Protein AF-A0A2W6V1W2-F1 (afdb_monomer_lite)

Radius of gyration: 13.46 Å; chains: 1; bounding box: 35×26×36 Å

Sequence (116 aa):
MTRVGERAFDHRVIIVCGGERWSGPLSADRPLPEDAPFRGFVTTSDAGIPRFAWIAGRTLSHDDGAVVTEGLLYEVSERQRDDPPGIPANGRRFRQVAEMFVTGSETAAERLRAAC

pLDDT: mean 78.53, std 13.67, range [31.5, 93.0]

Secondary structure (DSSP, 8-state):
---GGGSSS--PEEEEES-GGG-SPPEESSPPPSSS-EEEEEEEEETTEEEEEEEEEEEEEEETTEEEEEEEEEEE-TT--PPPSSSPPSSSSSEEEEEEEEES-HHHHHHHHHT-

Structure (mmCIF, N/CA/C/O backbone):
data_AF-A0A2W6V1W2-F1
#
_entry.id   AF-A0A2W6V1W2-F1
#
loop_
_atom_site.group_PDB
_atom_site.id
_atom_site.type_symbol
_atom_site.label_atom_id
_atom_site.label_alt_id
_atom_site.label_comp_id
_atom_site.label_asym_id
_atom_site.label_entity_id
_atom_site.label_seq_id
_atom_site.pdbx_PDB_ins_code
_atom_site.Cartn_x
_atom_site.Cartn_y
_atom_site.Cartn_z
_atom_site.occupancy
_atom_site.B_iso_or_equiv
_atom_site.auth_seq_id
_atom_site.auth_comp_id
_atom_site.auth_asym_id
_atom_site.auth_atom_id
_atom_site.pdbx_PDB_model_num
ATOM 1 N N . MET A 1 1 ? 18.028 5.697 13.253 1.00 31.50 1 MET A N 1
ATOM 2 C CA . MET A 1 1 ? 16.753 5.528 12.526 1.00 31.50 1 MET A CA 1
ATOM 3 C C . MET A 1 1 ? 17.096 5.062 11.129 1.00 31.50 1 MET A C 1
ATOM 5 O O . MET A 1 1 ? 17.616 5.856 10.363 1.00 31.50 1 MET A O 1
ATOM 9 N N . THR A 1 2 ? 16.897 3.780 10.846 1.00 34.22 2 THR A N 1
ATOM 10 C CA . THR A 1 2 ? 17.095 3.197 9.514 1.00 34.22 2 THR A CA 1
ATOM 11 C C . THR A 1 2 ? 15.998 3.750 8.610 1.00 34.22 2 THR A C 1
ATOM 13 O O . THR A 1 2 ? 14.821 3.665 8.980 1.00 34.22 2 THR A O 1
ATOM 16 N N . ARG A 1 3 ? 16.353 4.395 7.493 1.00 44.56 3 ARG A N 1
ATOM 17 C CA . ARG A 1 3 ? 15.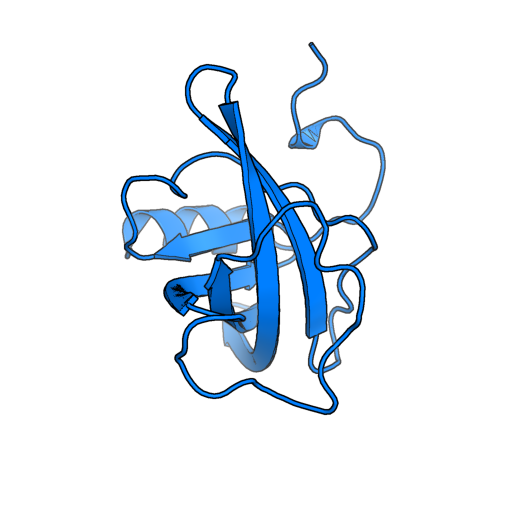349 4.885 6.532 1.00 44.56 3 ARG A CA 1
ATOM 18 C C . ARG A 1 3 ? 14.501 3.693 6.079 1.00 44.56 3 ARG A C 1
ATOM 20 O O . ARG A 1 3 ? 14.993 2.573 6.018 1.00 44.56 3 ARG A O 1
ATOM 27 N N . VAL A 1 4 ? 13.227 3.907 5.758 1.00 42.81 4 VAL A N 1
ATOM 28 C CA . VAL A 1 4 ? 12.343 2.820 5.283 1.00 42.81 4 VAL A CA 1
ATOM 29 C C . VAL A 1 4 ? 12.942 2.103 4.055 1.00 42.81 4 VAL A C 1
ATOM 31 O O . VAL A 1 4 ? 12.773 0.897 3.932 1.00 42.81 4 VAL A O 1
ATOM 34 N N . GLY A 1 5 ? 13.748 2.799 3.239 1.00 39.34 5 GLY A N 1
ATOM 35 C CA . GLY A 1 5 ? 14.522 2.220 2.127 1.00 39.34 5 GLY A CA 1
ATOM 36 C C . GLY A 1 5 ? 15.823 1.481 2.495 1.00 39.34 5 GLY A C 1
ATOM 37 O O . GLY A 1 5 ? 16.489 0.970 1.610 1.00 39.34 5 GLY A O 1
ATOM 38 N N . GLU A 1 6 ? 16.210 1.419 3.772 1.00 38.50 6 GLU A N 1
ATOM 39 C CA . GLU A 1 6 ? 17.414 0.711 4.254 1.00 38.50 6 GLU A CA 1
ATOM 40 C C . GLU A 1 6 ? 17.077 -0.641 4.923 1.00 38.50 6 GLU A C 1
ATOM 42 O O . GLU A 1 6 ? 17.969 -1.342 5.407 1.00 38.50 6 GLU A O 1
ATOM 47 N N . ARG A 1 7 ? 15.795 -1.035 4.987 1.00 45.69 7 ARG A N 1
ATOM 48 C CA . ARG A 1 7 ? 15.404 -2.383 5.428 1.00 45.69 7 ARG A CA 1
ATOM 49 C C . ARG A 1 7 ? 15.570 -3.355 4.259 1.00 45.69 7 ARG A C 1
ATOM 51 O O . ARG A 1 7 ? 14.927 -3.186 3.233 1.00 45.69 7 ARG A O 1
ATOM 58 N N . ALA A 1 8 ? 16.430 -4.359 4.445 1.00 36.12 8 ALA A N 1
ATOM 59 C CA . ALA A 1 8 ? 16.838 -5.373 3.467 1.00 36.12 8 ALA A CA 1
ATOM 60 C C . ALA A 1 8 ? 15.711 -6.350 3.072 1.00 36.12 8 ALA A C 1
ATOM 62 O O . ALA A 1 8 ? 15.775 -7.546 3.349 1.00 36.12 8 ALA A O 1
ATOM 63 N N . PHE A 1 9 ? 14.671 -5.833 2.434 1.00 45.31 9 PHE A N 1
ATOM 64 C CA . PHE A 1 9 ? 13.619 -6.612 1.800 1.00 45.31 9 PHE A CA 1
ATOM 65 C C . PHE A 1 9 ? 13.326 -5.997 0.431 1.00 45.31 9 PHE A C 1
ATOM 67 O O . PHE A 1 9 ? 13.365 -4.773 0.298 1.00 45.31 9 PHE A O 1
ATOM 74 N N . ASP A 1 10 ? 12.965 -6.833 -0.545 1.00 52.19 10 ASP A N 1
ATOM 75 C CA . ASP A 1 10 ? 12.431 -6.440 -1.860 1.00 52.19 10 ASP A CA 1
ATOM 76 C C . ASP A 1 10 ? 11.037 -5.793 -1.718 1.00 52.19 10 ASP A C 1
ATOM 78 O O . ASP A 1 10 ? 10.024 -6.273 -2.232 1.00 52.19 10 ASP A O 1
ATOM 82 N N . HIS A 1 11 ? 10.922 -4.736 -0.916 1.00 64.56 11 HIS A N 1
ATOM 83 C CA . HIS A 1 11 ? 9.669 -4.027 -0.739 1.00 64.56 11 HIS A CA 1
ATOM 84 C C . HIS A 1 11 ? 9.484 -3.051 -1.891 1.00 64.56 11 HIS A C 1
ATOM 86 O O . HIS A 1 11 ? 10.201 -2.059 -2.020 1.00 64.56 11 HIS A O 1
ATOM 92 N N . ARG A 1 12 ? 8.466 -3.329 -2.707 1.00 75.56 12 ARG A N 1
ATOM 93 C CA . ARG A 1 12 ? 7.949 -2.388 -3.696 1.00 75.56 12 ARG A CA 1
ATOM 94 C C . ARG A 1 12 ? 7.630 -1.057 -3.010 1.00 75.56 12 ARG A C 1
ATOM 96 O O . ARG A 1 12 ? 7.047 -1.018 -1.925 1.00 75.56 12 ARG A O 1
ATOM 103 N N . VAL A 1 13 ? 8.012 0.032 -3.657 1.00 80.06 13 VAL A N 1
ATOM 104 C CA . VAL A 1 13 ? 7.725 1.392 -3.225 1.00 80.06 13 VAL A CA 1
ATOM 105 C C . VAL A 1 13 ? 6.228 1.642 -3.361 1.00 80.06 13 VAL A C 1
ATOM 107 O O . VAL A 1 13 ? 5.655 1.396 -4.421 1.00 80.06 13 VAL A O 1
ATOM 110 N N . ILE A 1 14 ? 5.607 2.144 -2.293 1.00 85.62 14 ILE A N 1
ATOM 111 C CA . ILE A 1 14 ? 4.203 2.565 -2.270 1.00 85.62 14 ILE A CA 1
ATOM 112 C C . ILE A 1 14 ? 4.161 4.088 -2.409 1.00 85.62 14 ILE A C 1
ATOM 114 O O . ILE A 1 14 ? 4.798 4.805 -1.635 1.00 85.62 14 ILE A O 1
ATOM 118 N N . ILE A 1 15 ? 3.418 4.575 -3.397 1.00 86.19 15 ILE A N 1
ATOM 119 C CA . ILE A 1 15 ? 3.187 5.988 -3.683 1.00 86.19 15 ILE A CA 1
ATOM 120 C C . ILE A 1 15 ? 1.711 6.259 -3.426 1.00 86.19 15 ILE A C 1
ATOM 122 O O . ILE A 1 15 ? 0.865 5.666 -4.084 1.00 86.19 15 ILE A O 1
ATOM 126 N N . VAL A 1 16 ? 1.396 7.125 -2.467 1.00 87.44 16 VAL A N 1
ATOM 127 C CA . VAL A 1 16 ? 0.013 7.497 -2.142 1.00 87.44 16 VAL A CA 1
ATOM 128 C C . VAL A 1 16 ? -0.322 8.814 -2.828 1.00 87.44 16 VAL A C 1
ATOM 130 O O . VAL A 1 16 ? 0.460 9.759 -2.748 1.00 87.44 16 VAL A O 1
ATOM 133 N N . CYS A 1 17 ? -1.476 8.859 -3.489 1.00 84.00 17 CYS A N 1
ATOM 134 C CA . CYS A 1 17 ? -1.942 10.006 -4.259 1.00 84.00 17 CYS A CA 1
ATOM 135 C C . CYS A 1 17 ? -3.206 10.561 -3.603 1.00 84.00 17 CYS A C 1
ATOM 137 O O . CYS A 1 17 ? -4.206 9.859 -3.413 1.00 84.00 17 CYS A O 1
ATOM 139 N N . GLY A 1 18 ? -3.116 11.815 -3.163 1.00 77.81 18 GLY A N 1
ATOM 140 C CA . GLY A 1 18 ? -4.051 12.398 -2.205 1.00 77.81 18 GLY A CA 1
ATOM 141 C C . GLY A 1 18 ? -3.865 11.902 -0.760 1.00 77.81 18 GLY A C 1
ATOM 142 O O . GLY A 1 18 ? -2.938 11.170 -0.425 1.00 77.81 18 GLY A O 1
ATOM 143 N N . GLY A 1 19 ? -4.753 12.347 0.135 1.00 71.31 19 GLY A N 1
ATOM 144 C CA . GLY A 1 19 ? -4.751 11.943 1.544 1.00 71.31 19 GLY A CA 1
ATOM 145 C C . GLY A 1 19 ? -3.564 12.493 2.342 1.00 71.31 19 GLY A C 1
ATOM 146 O O . GLY A 1 19 ? -2.704 11.728 2.756 1.00 71.31 19 GLY A O 1
ATOM 147 N N . GLU A 1 20 ? -3.558 13.799 2.641 1.00 70.50 20 GLU A N 1
ATOM 148 C CA . GLU A 1 20 ? -2.453 14.562 3.276 1.00 70.50 20 GLU A CA 1
ATOM 149 C C . GLU A 1 20 ? -1.706 13.848 4.422 1.00 70.50 20 GLU A C 1
ATOM 151 O O . GLU A 1 20 ? -0.494 13.990 4.571 1.00 70.50 20 GLU A O 1
ATOM 156 N N . ARG A 1 21 ? -2.420 13.038 5.210 1.00 80.19 21 ARG A N 1
ATOM 157 C CA . ARG A 1 21 ? -1.911 12.291 6.376 1.00 80.19 21 ARG A CA 1
ATOM 158 C C . ARG A 1 21 ? -1.152 11.000 6.028 1.00 80.19 21 ARG A C 1
ATOM 160 O O . ARG A 1 21 ? -0.711 10.300 6.937 1.00 80.19 21 ARG A O 1
ATOM 167 N N . TRP A 1 22 ? -1.056 10.667 4.743 1.00 82.12 22 TRP A N 1
ATOM 168 C CA . TRP A 1 22 ? -0.472 9.439 4.192 1.00 82.12 22 TRP A CA 1
ATOM 169 C C . TRP A 1 22 ? 0.673 9.714 3.207 1.00 82.12 22 TRP A C 1
ATOM 171 O O . TRP A 1 22 ? 1.115 8.808 2.511 1.00 82.12 22 TRP A O 1
ATOM 181 N N . SER A 1 23 ? 1.187 10.946 3.181 1.00 70.44 23 SER A N 1
ATOM 182 C CA . SER A 1 23 ? 2.276 11.390 2.297 1.00 70.44 23 SER A CA 1
ATOM 183 C C . SER A 1 23 ? 3.674 10.882 2.700 1.00 70.44 23 SER A C 1
ATOM 185 O O . SER A 1 23 ? 4.635 11.038 1.948 1.00 70.44 23 SER A O 1
ATOM 187 N N . GLY A 1 24 ? 3.810 10.277 3.886 1.00 71.06 24 GLY A N 1
ATOM 188 C CA . GLY A 1 24 ? 5.065 9.711 4.391 1.00 71.06 24 GLY A CA 1
ATOM 189 C C . GLY A 1 24 ? 5.369 8.300 3.865 1.00 71.06 24 GLY A C 1
ATOM 190 O O . GLY A 1 24 ? 4.496 7.643 3.302 1.00 71.06 24 GLY A O 1
ATOM 191 N N . PRO A 1 25 ? 6.593 7.783 4.082 1.00 75.12 25 PRO A N 1
ATOM 192 C CA . PRO A 1 25 ? 6.963 6.440 3.648 1.00 75.12 25 PRO A CA 1
ATOM 193 C C . PRO A 1 25 ? 6.124 5.377 4.368 1.00 75.12 25 PRO A C 1
ATOM 195 O O . PRO A 1 25 ? 6.068 5.343 5.598 1.00 75.12 25 PRO A O 1
ATOM 198 N N . LEU A 1 26 ? 5.503 4.486 3.596 1.00 82.56 26 LEU A N 1
ATOM 199 C CA . LEU A 1 26 ? 4.722 3.371 4.123 1.00 82.56 26 LEU A CA 1
ATOM 200 C C . LEU A 1 26 ? 5.596 2.126 4.259 1.00 82.56 26 LEU A C 1
ATOM 202 O O . LEU A 1 26 ? 6.424 1.832 3.400 1.00 82.56 26 LEU A O 1
ATOM 206 N N . SER A 1 27 ? 5.384 1.378 5.337 1.00 81.62 27 SER A N 1
ATOM 207 C CA . SER A 1 27 ? 5.981 0.060 5.551 1.00 81.62 27 SER A CA 1
ATOM 208 C C . SER A 1 27 ? 4.894 -0.998 5.467 1.00 81.62 27 SER A C 1
ATOM 210 O O . SER A 1 27 ? 3.947 -0.954 6.249 1.00 81.62 27 SER A O 1
ATOM 212 N N . ALA A 1 28 ? 5.022 -1.940 4.534 1.00 81.44 28 ALA A N 1
ATOM 213 C CA . ALA A 1 28 ? 4.146 -3.102 4.481 1.00 81.44 28 ALA A CA 1
ATOM 214 C C . ALA A 1 28 ? 4.554 -4.132 5.540 1.00 81.44 28 ALA A C 1
ATOM 216 O O . ALA A 1 28 ? 5.739 -4.397 5.735 1.00 81.44 28 ALA A O 1
ATOM 217 N N . ASP A 1 29 ? 3.570 -4.751 6.187 1.00 78.50 29 ASP A N 1
ATOM 218 C CA . ASP A 1 29 ? 3.807 -5.794 7.192 1.00 78.50 29 ASP A CA 1
ATOM 219 C C . ASP A 1 29 ? 4.308 -7.109 6.565 1.00 78.50 29 ASP A C 1
ATOM 221 O O . ASP A 1 29 ? 4.827 -7.985 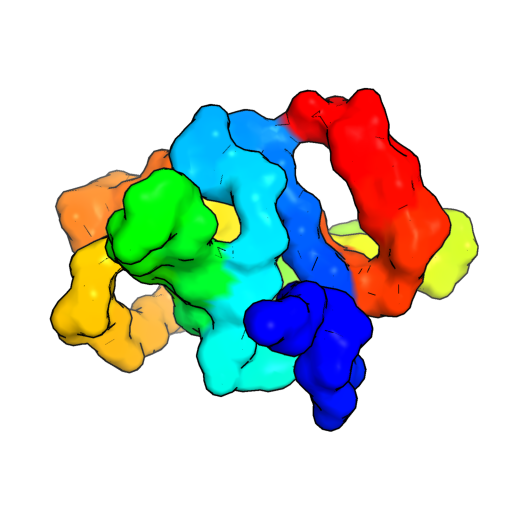7.258 1.00 78.50 29 ASP A O 1
ATOM 225 N N . ARG A 1 30 ? 4.123 -7.276 5.247 1.00 77.50 30 ARG A N 1
ATOM 226 C CA . ARG A 1 30 ? 4.568 -8.424 4.444 1.00 77.50 30 ARG A CA 1
ATOM 227 C C . ARG A 1 30 ? 5.023 -7.952 3.056 1.00 77.50 30 ARG A C 1
ATOM 229 O O . ARG A 1 30 ? 4.549 -6.910 2.602 1.00 77.50 30 ARG A O 1
ATOM 236 N N . PRO A 1 31 ? 5.889 -8.708 2.356 1.00 77.19 31 PRO A N 1
ATOM 237 C CA . PRO A 1 31 ? 6.228 -8.422 0.963 1.00 77.19 31 PRO A CA 1
ATOM 238 C C . PRO A 1 31 ? 4.980 -8.353 0.072 1.00 77.19 31 PRO A C 1
ATOM 240 O O . PRO A 1 31 ? 4.084 -9.192 0.190 1.00 77.19 31 PRO A O 1
ATOM 243 N N . LEU A 1 32 ? 4.928 -7.359 -0.819 1.00 78.69 32 LEU A N 1
ATOM 244 C CA . LEU A 1 32 ? 3.861 -7.223 -1.811 1.00 78.69 32 LEU A CA 1
ATOM 245 C C . LEU A 1 32 ? 4.293 -7.925 -3.106 1.00 78.69 32 LEU A C 1
ATOM 247 O O . LEU A 1 32 ? 5.372 -7.608 -3.607 1.00 78.69 32 LEU A O 1
ATOM 251 N N . PRO A 1 33 ? 3.488 -8.850 -3.660 1.00 74.00 33 PRO A N 1
ATOM 252 C CA . PRO A 1 33 ? 3.841 -9.547 -4.893 1.00 74.00 33 PRO A CA 1
ATOM 253 C C . PRO A 1 33 ? 3.930 -8.583 -6.090 1.00 74.00 33 PRO A C 1
ATOM 255 O O . PRO A 1 33 ? 3.245 -7.557 -6.135 1.00 74.00 33 PRO A O 1
ATOM 258 N N . GLU A 1 34 ? 4.778 -8.918 -7.063 1.00 69.69 34 GLU A N 1
ATOM 259 C CA . GLU A 1 34 ? 4.979 -8.133 -8.291 1.00 69.69 34 GLU A CA 1
ATOM 260 C C . GLU A 1 34 ? 3.910 -8.448 -9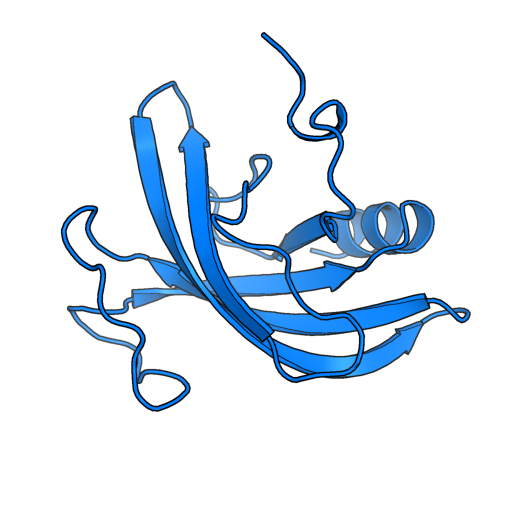.354 1.00 69.69 34 GLU A C 1
ATOM 262 O O . GLU A 1 34 ? 3.236 -7.541 -9.844 1.00 69.69 34 GLU A O 1
ATOM 267 N N . ASP A 1 35 ? 3.649 -9.737 -9.594 1.00 66.50 35 ASP A N 1
ATOM 268 C CA . ASP A 1 35 ? 2.812 -10.223 -10.706 1.00 66.50 35 ASP A CA 1
ATOM 269 C C . ASP A 1 35 ? 1.381 -10.623 -10.312 1.00 66.50 35 ASP A C 1
ATOM 271 O O . ASP A 1 35 ? 0.668 -11.283 -11.070 1.00 66.50 35 ASP A O 1
ATOM 275 N N . ALA A 1 36 ? 0.936 -10.260 -9.111 1.00 65.44 36 ALA A N 1
ATOM 276 C CA . ALA A 1 36 ? -0.378 -10.639 -8.604 1.00 65.44 36 ALA A CA 1
ATOM 277 C C . ALA A 1 36 ? -1.121 -9.434 -8.021 1.00 65.44 36 ALA A C 1
ATOM 279 O O . ALA A 1 36 ? -0.484 -8.480 -7.565 1.00 6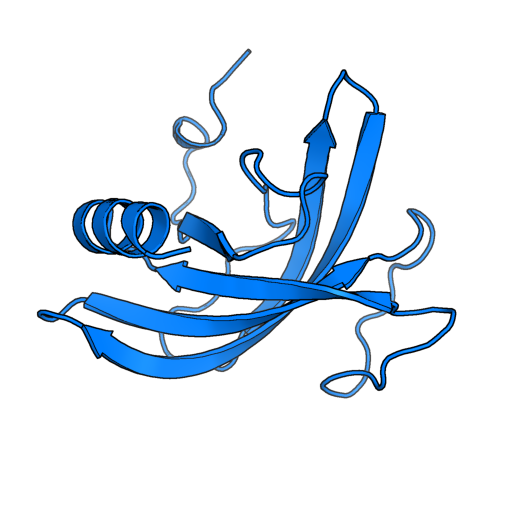5.44 36 ALA A O 1
ATOM 280 N N . PRO A 1 37 ? -2.467 -9.483 -7.966 1.00 74.00 37 PRO A N 1
ATOM 281 C CA . PRO A 1 37 ? -3.220 -8.597 -7.096 1.00 74.00 37 PRO A CA 1
ATOM 282 C C . PRO A 1 37 ? -2.610 -8.638 -5.697 1.00 74.00 37 PRO A C 1
ATOM 284 O O . PRO A 1 37 ? -2.480 -9.710 -5.100 1.00 74.00 37 PRO A O 1
ATOM 287 N N . PHE A 1 38 ? -2.201 -7.482 -5.188 1.00 79.88 38 PHE A N 1
ATOM 288 C CA . PHE A 1 38 ? -1.645 -7.406 -3.850 1.00 79.88 38 PHE A CA 1
ATOM 289 C C . PHE A 1 38 ? -2.748 -7.026 -2.870 1.00 79.88 38 PHE A C 1
ATOM 291 O O . PHE A 1 38 ? -3.697 -6.308 -3.198 1.00 79.88 38 PHE A O 1
ATOM 298 N N . ARG A 1 39 ? -2.578 -7.482 -1.633 1.00 86.94 39 ARG A N 1
ATOM 299 C CA . ARG A 1 39 ? -3.294 -6.978 -0.469 1.00 86.94 39 ARG A CA 1
ATOM 300 C C . ARG A 1 39 ? -2.401 -7.073 0.753 1.00 86.94 39 ARG A C 1
ATOM 302 O O . ARG A 1 39 ? -1.552 -7.962 0.825 1.00 86.94 39 ARG A O 1
ATOM 309 N N . GLY A 1 40 ? -2.589 -6.183 1.709 1.00 87.31 40 GLY A N 1
ATOM 310 C CA . GLY A 1 40 ? -1.791 -6.221 2.922 1.00 87.31 40 GLY A CA 1
ATOM 311 C C . GLY A 1 40 ? -2.071 -5.071 3.861 1.00 87.31 40 GLY A C 1
ATOM 312 O O . GLY A 1 40 ? -2.813 -4.146 3.543 1.00 87.31 40 GLY A O 1
ATOM 313 N N . PHE A 1 41 ? -1.448 -5.146 5.028 1.00 88.88 41 PHE A N 1
ATOM 314 C CA . PHE A 1 41 ? -1.446 -4.063 5.993 1.00 88.88 41 PHE A CA 1
ATOM 315 C C . PHE A 1 41 ? -0.177 -3.241 5.830 1.00 88.88 41 PHE A C 1
ATOM 317 O O . PHE A 1 41 ? 0.906 -3.783 5.593 1.00 88.88 41 PHE A O 1
ATOM 324 N N . VAL A 1 42 ? -0.339 -1.929 5.930 1.00 88.62 42 VAL A N 1
ATOM 325 C CA . VAL A 1 42 ? 0.747 -0.961 5.907 1.00 88.62 42 VAL A CA 1
ATOM 326 C C . VAL A 1 42 ? 0.642 -0.047 7.109 1.00 88.62 42 VAL A C 1
ATOM 328 O O . VAL A 1 42 ? -0.447 0.282 7.591 1.00 88.62 42 VAL A O 1
ATOM 331 N N . THR A 1 43 ? 1.800 0.403 7.558 1.00 87.94 43 THR A N 1
ATOM 332 C CA . THR A 1 43 ? 1.925 1.385 8.620 1.00 87.94 43 THR A CA 1
ATOM 333 C C . THR A 1 43 ? 2.679 2.603 8.121 1.00 87.94 43 THR A C 1
ATOM 335 O O . THR A 1 43 ? 3.591 2.509 7.297 1.00 87.94 43 THR A O 1
ATOM 338 N N . THR A 1 44 ? 2.282 3.765 8.622 1.00 86.25 44 THR A N 1
ATOM 339 C CA . THR A 1 44 ? 3.054 5.000 8.495 1.00 86.25 44 THR A CA 1
ATOM 340 C C . THR A 1 44 ? 3.059 5.715 9.834 1.00 86.25 44 THR A C 1
ATOM 342 O O . THR A 1 44 ? 2.167 5.510 10.658 1.00 86.25 44 THR A O 1
ATOM 345 N N . SER A 1 45 ? 4.064 6.549 10.058 1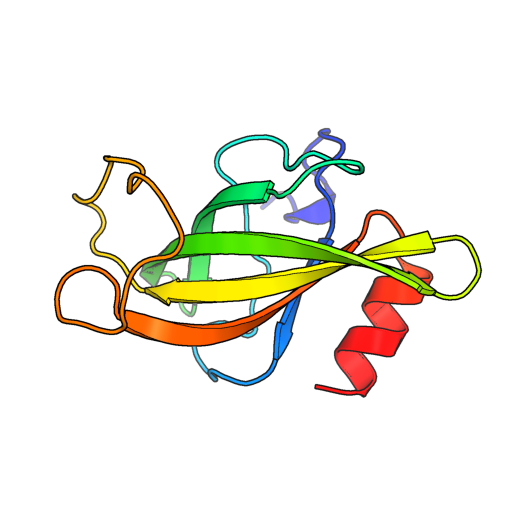.00 79.56 45 SER A N 1
ATOM 346 C CA . SER A 1 45 ? 4.181 7.355 11.266 1.00 79.56 45 SER A CA 1
ATOM 347 C C . SER A 1 45 ? 4.334 8.807 10.854 1.00 79.56 45 SER A C 1
ATOM 349 O O . SER A 1 45 ? 5.414 9.225 10.443 1.00 79.56 45 SER A O 1
ATOM 351 N N . ASP A 1 46 ? 3.253 9.569 10.982 1.00 72.06 46 ASP A N 1
ATOM 352 C CA . ASP A 1 46 ? 3.262 11.021 10.810 1.00 72.06 46 ASP A CA 1
ATOM 353 C C . ASP A 1 46 ? 3.314 11.683 12.192 1.00 72.06 46 ASP A C 1
ATOM 355 O O . ASP A 1 46 ? 2.556 11.315 13.092 1.00 72.06 46 ASP A O 1
ATOM 359 N N . ALA A 1 47 ? 4.262 12.601 12.396 1.00 73.06 47 ALA A N 1
ATOM 360 C CA . ALA A 1 47 ? 4.536 13.249 13.685 1.00 73.06 47 ALA A CA 1
ATOM 361 C C . ALA A 1 47 ? 4.677 12.279 14.889 1.00 73.06 47 ALA A C 1
ATOM 363 O O . ALA A 1 47 ? 4.385 12.636 16.030 1.00 73.06 47 ALA A O 1
ATOM 364 N N . GLY A 1 48 ? 5.119 11.038 14.647 1.00 76.00 48 GLY A N 1
ATOM 365 C CA . GLY A 1 48 ? 5.276 10.004 15.679 1.00 76.00 48 GLY A CA 1
ATOM 366 C C . GLY A 1 48 ? 3.987 9.274 16.076 1.00 76.00 48 GLY A C 1
ATOM 367 O O . GLY A 1 48 ? 4.041 8.392 16.931 1.00 76.00 48 GLY A O 1
ATOM 368 N N . ILE A 1 49 ? 2.849 9.588 15.451 1.00 82.38 49 ILE A N 1
ATOM 369 C CA . ILE A 1 49 ? 1.585 8.880 15.667 1.00 82.38 49 ILE A CA 1
ATOM 370 C C . ILE A 1 49 ? 1.458 7.781 14.602 1.00 82.38 49 ILE A C 1
ATOM 372 O O . ILE A 1 49 ? 1.355 8.106 13.414 1.00 82.38 49 ILE A O 1
ATOM 376 N N . PRO A 1 50 ? 1.456 6.489 14.986 1.00 85.44 50 PRO A N 1
ATOM 377 C CA . PRO A 1 50 ? 1.305 5.409 14.026 1.00 85.44 50 PRO A CA 1
ATOM 378 C C . PRO A 1 50 ? -0.112 5.402 13.446 1.00 85.44 50 PRO A C 1
ATOM 380 O O . PRO A 1 50 ? -1.110 5.524 14.162 1.00 85.44 50 PRO A O 1
ATOM 383 N N . ARG A 1 51 ? -0.193 5.228 12.131 1.00 89.00 51 ARG A N 1
ATOM 384 C CA . ARG A 1 51 ? -1.426 5.022 11.375 1.00 89.00 51 ARG A CA 1
ATOM 385 C C . ARG A 1 51 ? -1.370 3.665 10.697 1.00 89.00 51 ARG A C 1
ATOM 387 O O . ARG A 1 51 ? -0.313 3.234 10.240 1.00 89.00 51 ARG A O 1
ATOM 394 N N . PHE A 1 52 ? -2.529 3.028 10.609 1.00 90.00 52 PHE A N 1
ATOM 395 C CA . PHE A 1 52 ? -2.685 1.688 10.065 1.00 90.00 52 PHE A CA 1
ATOM 396 C C . PHE A 1 52 ? -3.629 1.751 8.878 1.00 90.00 52 PHE A C 1
ATOM 398 O O . PHE A 1 52 ? -4.701 2.359 8.951 1.00 90.00 52 PHE A O 1
ATOM 405 N N . ALA A 1 53 ? -3.217 1.151 7.775 1.00 91.50 53 ALA A N 1
ATOM 406 C CA . ALA A 1 53 ? -4.066 1.003 6.616 1.00 91.50 53 ALA A CA 1
ATOM 407 C C . ALA A 1 53 ? -4.020 -0.420 6.097 1.00 91.50 53 ALA A C 1
ATOM 409 O O . ALA A 1 53 ? -3.040 -1.144 6.256 1.00 91.50 53 ALA A O 1
ATOM 410 N N . TRP A 1 54 ? -5.112 -0.796 5.458 1.00 92.50 54 TRP A N 1
ATOM 411 C CA . TRP A 1 54 ? -5.164 -1.941 4.584 1.00 92.50 54 TRP A CA 1
ATOM 412 C C . TRP A 1 54 ? -5.131 -1.448 3.141 1.00 92.50 54 TRP A C 1
ATOM 414 O O . TRP A 1 54 ? -5.773 -0.455 2.792 1.00 92.50 54 TRP A O 1
ATOM 424 N N . ILE A 1 55 ? -4.367 -2.139 2.314 1.00 90.50 55 ILE A N 1
ATOM 425 C CA . ILE A 1 55 ? -4.147 -1.804 0.918 1.00 90.50 55 ILE A CA 1
ATOM 426 C C . ILE A 1 55 ? -4.570 -2.967 0.037 1.00 90.50 55 ILE A C 1
ATOM 428 O O . ILE A 1 55 ? -4.340 -4.120 0.396 1.00 90.50 55 ILE A O 1
ATOM 432 N N . ALA A 1 56 ? -5.132 -2.672 -1.132 1.00 89.69 56 ALA A N 1
ATOM 433 C CA . ALA A 1 56 ? -5.259 -3.654 -2.201 1.00 89.69 56 ALA A CA 1
ATOM 434 C C . ALA A 1 56 ? -5.227 -3.009 -3.575 1.00 89.69 56 ALA A C 1
ATOM 436 O O . ALA A 1 56 ? -5.665 -1.873 -3.749 1.00 89.69 56 ALA A O 1
ATOM 437 N N . GLY A 1 57 ? -4.733 -3.762 -4.548 1.00 86.19 57 GLY A N 1
ATOM 438 C CA . GLY A 1 57 ? -4.580 -3.299 -5.915 1.00 86.19 57 GLY A CA 1
ATOM 439 C C . GLY A 1 57 ? -4.522 -4.440 -6.916 1.00 86.19 57 GLY A C 1
ATOM 440 O O . GLY A 1 57 ? -4.386 -5.610 -6.551 1.00 86.19 57 GLY A O 1
ATOM 441 N N . ARG A 1 58 ? -4.634 -4.090 -8.195 1.00 79.88 58 ARG A N 1
ATOM 442 C CA . ARG A 1 58 ? -4.507 -5.016 -9.328 1.00 79.88 58 ARG A CA 1
ATOM 443 C C . ARG A 1 58 ? -3.461 -4.485 -10.292 1.00 79.88 58 ARG A C 1
ATOM 445 O O . ARG A 1 58 ? -3.374 -3.277 -10.505 1.00 79.88 58 ARG A O 1
ATOM 452 N N . THR A 1 59 ? -2.646 -5.376 -10.847 1.00 71.56 59 THR A N 1
ATOM 453 C CA . THR A 1 59 ? -1.587 -4.966 -11.778 1.00 71.56 59 THR A CA 1
ATOM 454 C C . THR A 1 59 ? -2.238 -4.456 -13.048 1.00 71.56 59 THR A C 1
ATOM 456 O O . THR A 1 59 ? -3.059 -5.155 -13.641 1.00 71.56 59 THR A O 1
ATOM 459 N N . LEU A 1 60 ? -1.937 -3.204 -13.394 1.00 65.94 60 LEU A N 1
ATOM 460 C CA . LEU A 1 60 ? -2.650 -2.482 -14.442 1.00 65.94 60 LEU A CA 1
ATOM 461 C C . LEU A 1 60 ? -1.772 -2.239 -15.668 1.00 65.94 60 LEU A C 1
ATOM 463 O O . LEU A 1 60 ? -2.288 -2.292 -16.783 1.00 65.94 60 LEU A O 1
ATOM 467 N N . SER A 1 61 ? -0.458 -2.059 -15.501 1.00 65.94 61 SER A N 1
ATOM 468 C CA . SER A 1 61 ? 0.406 -1.728 -16.635 1.00 65.94 61 SER A CA 1
ATOM 469 C C . SER A 1 61 ? 1.895 -1.950 -16.383 1.00 65.94 61 SER A C 1
ATOM 471 O O . SER A 1 61 ? 2.384 -1.878 -15.255 1.00 65.94 61 SER A O 1
ATOM 473 N N . HIS A 1 62 ? 2.617 -2.145 -17.487 1.00 64.62 62 HIS A N 1
ATOM 474 C CA . HIS A 1 62 ? 4.047 -1.883 -17.561 1.00 64.62 62 HIS A CA 1
ATOM 475 C C . HIS A 1 62 ? 4.212 -0.413 -17.954 1.00 64.62 62 HIS A C 1
ATOM 477 O O . HIS A 1 62 ? 3.807 -0.031 -19.051 1.00 64.62 62 HIS A O 1
ATOM 483 N N . ASP A 1 63 ? 4.760 0.412 -17.071 1.00 64.56 63 ASP A N 1
ATOM 484 C CA . ASP A 1 63 ? 5.190 1.768 -17.412 1.00 64.56 63 ASP A CA 1
ATOM 485 C C . ASP A 1 63 ? 6.699 1.727 -17.646 1.00 64.56 63 ASP A C 1
ATOM 487 O O . ASP A 1 63 ? 7.472 1.466 -16.724 1.00 64.56 63 ASP A O 1
ATOM 491 N N . ASP A 1 64 ? 7.112 1.932 -18.896 1.00 68.75 64 ASP A N 1
ATOM 492 C CA . ASP A 1 64 ? 8.524 1.957 -19.296 1.00 68.75 64 ASP A CA 1
ATOM 493 C C . ASP A 1 64 ? 9.297 0.670 -18.917 1.00 68.75 64 ASP A C 1
ATOM 495 O O . ASP A 1 64 ? 10.458 0.688 -18.514 1.00 68.75 64 ASP A O 1
ATOM 499 N N . GLY A 1 65 ? 8.616 -0.481 -18.991 1.00 71.62 65 GLY A N 1
ATOM 500 C CA . GLY A 1 65 ? 9.163 -1.791 -18.616 1.00 71.62 65 GLY A CA 1
ATOM 501 C C . GLY A 1 65 ? 9.089 -2.125 -17.121 1.00 71.62 65 GLY A C 1
ATOM 502 O O . GLY A 1 65 ? 9.356 -3.267 -16.756 1.00 71.62 65 GLY A O 1
ATOM 503 N N . ALA A 1 66 ? 8.675 -1.188 -16.261 1.00 78.25 66 ALA A N 1
ATOM 504 C CA . ALA A 1 66 ? 8.455 -1.437 -14.839 1.00 78.25 66 ALA A CA 1
ATOM 505 C C . ALA A 1 66 ? 6.998 -1.821 -14.548 1.00 78.25 66 ALA A C 1
ATOM 507 O O . ALA A 1 66 ? 6.064 -1.189 -15.046 1.00 78.25 66 ALA A O 1
ATOM 508 N N . VAL A 1 67 ? 6.790 -2.822 -13.690 1.00 81.88 67 VAL A N 1
ATOM 509 C CA . VAL A 1 67 ? 5.448 -3.229 -13.256 1.00 81.88 67 VAL A CA 1
ATOM 510 C C . VAL A 1 67 ? 4.893 -2.217 -12.255 1.00 81.88 67 VAL A C 1
ATOM 512 O O . VAL A 1 67 ? 5.374 -2.102 -11.119 1.00 81.88 67 VAL A O 1
ATOM 515 N N . VAL A 1 68 ? 3.837 -1.512 -12.664 1.00 82.38 68 VAL A N 1
ATOM 516 C CA . VAL A 1 68 ? 3.082 -0.586 -11.816 1.00 82.38 68 VAL A CA 1
ATOM 517 C C . VAL A 1 68 ? 1.723 -1.193 -11.489 1.00 82.38 68 VAL A C 1
ATOM 519 O O . VAL A 1 68 ? 0.957 -1.625 -12.357 1.00 82.38 68 VAL A O 1
ATOM 522 N N . THR A 1 69 ? 1.421 -1.232 -10.196 1.00 85.56 69 THR A N 1
ATOM 523 C CA . THR A 1 69 ? 0.163 -1.762 -9.681 1.00 85.56 69 THR A CA 1
ATOM 524 C C . THR A 1 69 ? -0.635 -0.640 -9.032 1.00 85.56 69 THR A C 1
ATOM 526 O O . THR A 1 69 ? -0.168 -0.034 -8.071 1.00 85.56 69 THR A O 1
ATOM 529 N N . GLU A 1 70 ? -1.841 -0.381 -9.532 1.00 87.69 70 GLU A N 1
ATOM 530 C CA . GLU A 1 70 ? -2.759 0.608 -8.958 1.00 87.69 70 GLU A CA 1
ATOM 531 C C . GLU A 1 70 ? -3.609 -0.024 -7.859 1.00 87.69 70 GLU A C 1
ATOM 533 O O . GLU A 1 70 ? -4.013 -1.192 -7.951 1.00 87.69 70 GLU A O 1
ATOM 538 N N . GLY A 1 71 ? -3.922 0.749 -6.825 1.00 89.50 71 GLY A N 1
ATOM 539 C CA . GLY A 1 71 ? -4.742 0.279 -5.727 1.00 89.50 71 GLY A CA 1
ATOM 540 C C . GLY A 1 71 ? -5.348 1.380 -4.872 1.00 89.50 71 GLY A C 1
ATOM 541 O O . GLY A 1 71 ? -5.234 2.572 -5.144 1.00 89.50 71 GLY A O 1
ATOM 542 N N . LEU A 1 72 ? -6.016 0.937 -3.815 1.00 91.25 72 LEU A N 1
ATOM 543 C CA . LEU A 1 72 ? -6.753 1.767 -2.876 1.00 91.25 72 LEU A CA 1
ATOM 544 C C . LEU A 1 72 ? -6.196 1.591 -1.468 1.00 91.25 72 LEU A C 1
ATOM 546 O O . LEU A 1 72 ? -5.896 0.471 -1.041 1.00 91.25 72 LEU A O 1
ATOM 550 N N . LEU A 1 73 ? -6.118 2.701 -0.740 1.00 92.25 73 LEU A N 1
ATOM 551 C CA . LEU A 1 73 ? -5.684 2.741 0.647 1.00 92.25 73 LEU A CA 1
ATOM 552 C C . LEU A 1 73 ? -6.883 2.980 1.566 1.00 92.25 73 LEU A C 1
ATOM 554 O O . LEU A 1 73 ? -7.602 3.979 1.447 1.00 92.25 73 LEU A O 1
ATOM 558 N N . TYR A 1 74 ? -7.078 2.061 2.509 1.00 93.00 74 TYR A N 1
ATOM 559 C CA . TYR A 1 74 ? -8.154 2.098 3.489 1.00 93.00 74 TYR A CA 1
ATOM 560 C C . TYR A 1 74 ? -7.581 2.280 4.887 1.00 93.00 74 TYR A C 1
ATOM 562 O O . TYR A 1 74 ? -6.890 1.401 5.390 1.00 93.00 74 TYR A O 1
ATOM 570 N N . GLU A 1 75 ? -7.904 3.385 5.551 1.00 92.50 75 GLU A N 1
ATOM 571 C CA . GLU A 1 75 ? -7.566 3.574 6.959 1.00 92.50 75 GLU A CA 1
ATOM 572 C C . GLU A 1 75 ? -8.347 2.573 7.821 1.00 92.50 75 GLU A C 1
ATOM 574 O O . GLU A 1 75 ? -9.565 2.406 7.670 1.00 92.50 75 GLU A O 1
ATOM 579 N N . VAL A 1 76 ? -7.625 1.918 8.731 1.00 92.38 76 VAL A N 1
ATOM 580 C CA . VAL A 1 76 ? -8.153 0.932 9.676 1.00 92.38 76 VAL A CA 1
ATOM 581 C C . VAL A 1 76 ? -7.669 1.238 11.095 1.00 92.38 76 VAL A C 1
ATOM 583 O O . VAL A 1 76 ? -6.712 1.978 11.313 1.00 92.38 76 VAL A O 1
ATOM 586 N N . SER A 1 77 ? -8.333 0.663 12.097 1.00 88.56 77 SER A N 1
ATOM 587 C CA . SER A 1 77 ? -7.833 0.714 13.477 1.00 88.56 77 SER A CA 1
ATOM 588 C C . SER A 1 77 ? -6.661 -0.250 13.684 1.00 88.56 77 SER A C 1
ATOM 590 O O . SER A 1 77 ? -6.644 -1.312 13.072 1.00 88.56 77 SER A O 1
ATOM 592 N N . GLU A 1 78 ? -5.775 0.029 14.642 1.00 84.12 78 GLU A N 1
ATOM 593 C CA . GLU A 1 78 ? -4.677 -0.872 15.057 1.00 84.12 78 GLU A CA 1
ATOM 594 C C . GLU A 1 78 ? -5.141 -2.303 15.403 1.00 84.12 78 GLU A C 1
ATOM 596 O O . GLU A 1 78 ? -4.416 -3.284 15.236 1.00 84.12 78 GLU A O 1
ATOM 601 N N . ARG A 1 79 ? -6.374 -2.440 15.905 1.00 84.75 79 ARG A N 1
ATOM 602 C CA . ARG A 1 79 ? -6.949 -3.735 16.297 1.00 84.75 79 ARG A CA 1
ATOM 603 C C . ARG A 1 79 ? -7.482 -4.541 15.113 1.00 84.75 79 ARG A C 1
ATOM 605 O O . ARG A 1 79 ? -7.804 -5.712 15.290 1.00 84.75 79 ARG A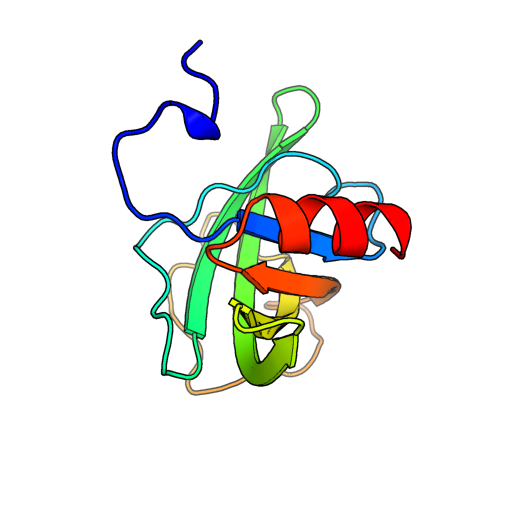 O 1
ATOM 612 N N . GLN A 1 80 ? -7.597 -3.936 13.932 1.00 83.25 80 GLN A N 1
ATOM 613 C CA . GLN A 1 80 ? -8.075 -4.616 12.735 1.00 83.25 80 GLN A CA 1
ATOM 614 C C . GLN A 1 80 ? -6.932 -5.453 12.155 1.00 83.25 80 GLN A C 1
ATOM 616 O O . GLN A 1 80 ? -6.036 -4.918 11.514 1.00 83.25 80 GLN A O 1
ATOM 621 N N . ARG A 1 81 ? -6.965 -6.767 12.405 1.00 69.81 81 ARG A N 1
ATOM 622 C CA . ARG A 1 81 ? -5.939 -7.718 11.937 1.00 69.81 81 ARG A CA 1
ATOM 623 C C . ARG A 1 81 ? -6.443 -8.716 10.895 1.00 69.81 81 ARG A C 1
ATOM 625 O O . ARG A 1 81 ? -5.639 -9.445 10.321 1.00 69.81 81 ARG A O 1
ATOM 632 N N . ASP A 1 82 ? -7.750 -8.734 10.647 1.00 81.00 82 ASP A N 1
ATOM 633 C CA . ASP A 1 82 ? -8.360 -9.654 9.692 1.00 81.00 82 ASP A CA 1
ATOM 634 C C . ASP A 1 82 ? -8.348 -9.061 8.285 1.00 81.00 82 ASP A C 1
ATOM 636 O O . ASP A 1 82 ? -8.793 -7.926 8.075 1.00 81.00 82 ASP A O 1
ATOM 640 N N . ASP A 1 83 ? -7.862 -9.859 7.337 1.00 83.31 83 ASP A N 1
ATOM 641 C CA . ASP A 1 83 ? -7.865 -9.561 5.908 1.00 83.31 83 ASP A CA 1
ATOM 642 C C . ASP A 1 83 ? -9.296 -9.740 5.357 1.00 83.31 83 ASP A C 1
ATOM 644 O O . ASP A 1 83 ? -9.881 -10.819 5.526 1.00 83.31 83 ASP A O 1
ATOM 648 N N . PRO A 1 84 ? -9.915 -8.715 4.744 1.00 85.12 84 PRO A N 1
ATOM 649 C CA . PRO A 1 84 ? -11.237 -8.861 4.156 1.00 85.12 84 PRO A CA 1
ATOM 650 C C . PRO A 1 84 ? -11.220 -9.870 2.988 1.00 85.12 84 PRO A C 1
ATOM 652 O O . PRO A 1 84 ? -10.205 -10.051 2.310 1.00 85.12 84 PRO A O 1
ATOM 655 N N . PRO A 1 85 ? -12.364 -10.513 2.685 1.00 81.31 85 PRO A N 1
ATOM 656 C CA . PRO A 1 85 ? -12.456 -11.508 1.611 1.00 81.31 85 PRO A CA 1
ATOM 657 C C . PRO A 1 85 ? -12.258 -10.921 0.199 1.00 81.31 85 PRO A C 1
ATOM 659 O O . PRO A 1 85 ? -12.162 -11.675 -0.765 1.00 81.31 85 PRO A O 1
ATOM 662 N N . GLY A 1 86 ? -12.187 -9.595 0.065 1.00 83.44 86 GLY A N 1
ATOM 663 C CA . GLY A 1 86 ? -11.960 -8.869 -1.181 1.00 83.44 86 GLY A CA 1
ATOM 664 C C . GLY A 1 86 ? -11.746 -7.379 -0.913 1.00 83.44 86 GLY A C 1
ATOM 665 O O . GLY A 1 86 ? -11.526 -6.982 0.232 1.00 83.44 86 GLY A O 1
ATOM 666 N N . ILE A 1 87 ? -11.840 -6.552 -1.957 1.00 84.75 87 ILE A N 1
ATOM 667 C CA . ILE A 1 87 ? -11.768 -5.091 -1.815 1.00 84.75 87 ILE A CA 1
ATOM 668 C C . ILE A 1 87 ? -12.978 -4.616 -0.989 1.00 84.75 87 ILE A C 1
ATOM 670 O O . ILE A 1 87 ? -14.120 -4.856 -1.394 1.00 84.75 87 ILE A O 1
ATOM 674 N N . PRO A 1 88 ? -12.767 -3.981 0.176 1.00 85.25 88 PRO A N 1
ATOM 675 C CA . PRO A 1 88 ? -13.850 -3.572 1.049 1.00 85.25 88 PRO A CA 1
ATOM 676 C C . PRO A 1 88 ? -14.607 -2.372 0.471 1.00 85.25 88 PRO A C 1
ATOM 678 O O . PRO A 1 88 ? -14.042 -1.486 -0.172 1.00 85.25 88 PRO A O 1
ATOM 681 N N . ALA A 1 89 ? -15.906 -2.309 0.765 1.00 84.81 89 ALA A N 1
ATOM 682 C CA . ALA A 1 89 ? -16.677 -1.089 0.568 1.00 84.81 89 ALA A CA 1
ATOM 683 C C . ALA A 1 89 ? -16.221 -0.014 1.566 1.00 84.81 89 ALA A C 1
ATOM 685 O O . ALA A 1 89 ? -15.911 -0.322 2.721 1.00 84.81 89 ALA A O 1
ATOM 686 N N . ASN A 1 90 ? -16.226 1.250 1.137 1.00 86.44 90 ASN A N 1
ATOM 687 C CA . ASN A 1 90 ? -15.906 2.374 2.011 1.00 86.44 90 ASN A CA 1
ATOM 688 C C . ASN A 1 90 ? -16.903 2.444 3.182 1.00 86.44 90 ASN A C 1
ATOM 690 O O . ASN A 1 90 ? -18.113 2.554 2.978 1.00 86.44 90 ASN A O 1
ATOM 694 N N . GLY A 1 91 ? -16.407 2.375 4.416 1.00 86.25 91 GLY A N 1
ATOM 695 C CA . GLY A 1 91 ? -17.252 2.332 5.601 1.00 86.25 91 GLY A CA 1
ATOM 696 C C . GLY A 1 91 ? -16.482 2.481 6.907 1.00 86.25 91 GLY A C 1
ATOM 697 O O . GLY A 1 91 ? -15.322 2.876 6.945 1.00 86.25 91 GLY A O 1
ATOM 698 N N . ARG A 1 92 ? -17.144 2.156 8.024 1.00 84.94 92 ARG A N 1
ATOM 699 C CA . ARG A 1 92 ? -16.601 2.406 9.371 1.00 84.94 92 ARG A CA 1
ATOM 700 C C . ARG A 1 92 ? -15.347 1.588 9.703 1.00 84.94 92 ARG A C 1
ATOM 702 O O . ARG A 1 92 ? -14.528 2.050 10.488 1.00 84.94 92 ARG A O 1
ATOM 709 N N . ARG A 1 93 ? -15.232 0.366 9.171 1.00 86.75 93 ARG A N 1
ATOM 710 C CA . ARG A 1 93 ? -14.087 -0.531 9.430 1.00 86.75 93 ARG A CA 1
ATOM 711 C C . ARG A 1 93 ? -12.923 -0.302 8.467 1.00 86.75 93 ARG A C 1
ATOM 713 O O . ARG A 1 93 ? -11.781 -0.408 8.888 1.00 86.75 93 ARG A O 1
ATOM 720 N N . PHE A 1 94 ? -13.240 0.013 7.215 1.00 90.81 94 PHE A N 1
ATOM 721 C CA . PHE A 1 94 ? -12.289 0.271 6.141 1.00 90.81 94 PHE A CA 1
ATOM 722 C C . PHE A 1 94 ? -12.709 1.572 5.471 1.00 90.81 94 PHE A C 1
ATOM 724 O O . PHE A 1 94 ? -13.649 1.586 4.673 1.00 90.81 94 PHE A O 1
ATOM 731 N N . ARG A 1 95 ? -12.057 2.675 5.835 1.00 91.62 95 ARG A N 1
ATOM 732 C CA . ARG A 1 95 ? -12.364 3.980 5.249 1.00 91.62 95 ARG A CA 1
ATOM 733 C C . ARG A 1 95 ? -11.390 4.251 4.119 1.00 91.62 95 ARG A C 1
ATOM 735 O O . ARG A 1 95 ? -10.211 4.436 4.394 1.00 91.62 95 ARG A O 1
ATOM 742 N N . GLN A 1 96 ? -11.862 4.298 2.879 1.00 92.19 96 GLN A N 1
ATOM 743 C CA . GLN A 1 96 ? -11.007 4.689 1.757 1.00 92.19 96 GLN A CA 1
ATOM 744 C C . GLN A 1 96 ? -10.553 6.136 1.965 1.00 92.19 96 GLN A C 1
ATOM 746 O O . GLN A 1 96 ? -11.381 7.016 2.210 1.00 92.19 96 GLN A O 1
ATOM 751 N N . VAL A 1 97 ? -9.245 6.372 1.911 1.00 91.50 97 VAL A N 1
ATOM 752 C CA . VAL A 1 97 ? -8.650 7.694 2.172 1.00 91.50 97 VAL A CA 1
ATOM 753 C C . VAL A 1 97 ? -7.737 8.181 1.053 1.00 91.50 97 VAL A C 1
ATOM 755 O O . VAL A 1 97 ? -7.490 9.381 0.991 1.00 91.50 97 VAL A O 1
ATOM 758 N N . ALA A 1 98 ? -7.254 7.286 0.188 1.00 90.94 98 ALA A N 1
ATOM 759 C CA . ALA A 1 98 ? -6.415 7.646 -0.946 1.00 90.94 98 ALA A CA 1
ATOM 760 C C . ALA A 1 98 ? -6.414 6.554 -2.025 1.00 90.94 98 ALA A C 1
ATOM 762 O O . ALA A 1 98 ? -6.744 5.390 -1.763 1.00 90.94 98 ALA A O 1
ATOM 763 N N . GLU A 1 99 ? -6.007 6.955 -3.222 1.00 90.50 99 GLU A N 1
ATOM 764 C CA . GLU A 1 99 ? -5.519 6.056 -4.265 1.00 90.50 99 GLU A CA 1
ATOM 765 C C . GLU A 1 99 ? -4.007 5.888 -4.096 1.00 90.50 99 GLU A C 1
ATOM 767 O O . GLU A 1 99 ? -3.345 6.677 -3.414 1.00 90.50 99 GLU A O 1
ATOM 772 N N . MET A 1 100 ? -3.442 4.832 -4.667 1.00 89.56 100 MET A N 1
ATOM 773 C CA . MET A 1 100 ? -2.008 4.588 -4.571 1.00 89.56 100 MET A CA 1
ATOM 774 C C . MET A 1 100 ? -1.487 3.747 -5.731 1.00 89.56 100 MET A C 1
ATOM 776 O O . MET A 1 100 ? -2.216 2.971 -6.351 1.00 89.56 100 MET A O 1
ATOM 780 N N . PHE A 1 101 ? -0.181 3.835 -5.929 1.00 87.44 101 PHE A N 1
ATOM 781 C CA . PHE A 1 101 ? 0.587 3.022 -6.853 1.00 87.44 101 PHE A CA 1
ATOM 782 C C . PHE A 1 101 ? 1.654 2.242 -6.094 1.00 87.44 101 PHE A C 1
ATOM 784 O O . PHE A 1 101 ? 2.207 2.713 -5.100 1.00 87.44 101 PHE A O 1
ATOM 791 N N . VAL A 1 102 ? 1.966 1.046 -6.578 1.00 86.31 102 VAL A N 1
ATOM 792 C CA . VAL A 1 102 ? 3.028 0.195 -6.044 1.00 86.31 102 VAL A CA 1
ATOM 793 C C . VAL A 1 102 ? 3.953 -0.205 -7.186 1.00 86.31 102 VAL A C 1
ATOM 795 O O . VAL A 1 102 ? 3.484 -0.643 -8.236 1.00 86.31 102 VAL A O 1
ATOM 798 N N . THR A 1 103 ? 5.263 -0.050 -7.001 1.00 84.69 103 THR A N 1
ATOM 799 C CA . THR A 1 103 ? 6.269 -0.347 -8.035 1.00 84.69 103 THR A CA 1
ATOM 800 C C . THR A 1 103 ? 7.592 -0.811 -7.433 1.00 84.69 103 THR A C 1
ATOM 802 O O . THR A 1 103 ? 7.974 -0.375 -6.353 1.00 84.69 103 THR A O 1
ATOM 805 N N . GLY A 1 104 ? 8.297 -1.709 -8.123 1.00 81.81 104 GLY A N 1
ATOM 806 C CA . GLY A 1 104 ? 9.675 -2.084 -7.778 1.00 81.81 104 GLY A CA 1
ATOM 807 C C . GLY A 1 104 ? 10.735 -1.121 -8.335 1.00 81.81 104 GLY A C 1
ATOM 808 O O . GLY A 1 104 ? 11.903 -1.238 -7.987 1.00 81.81 104 GLY A O 1
ATOM 809 N N . SER A 1 105 ? 10.345 -0.171 -9.193 1.00 84.31 105 SER A N 1
ATOM 810 C CA . SER A 1 105 ? 11.262 0.749 -9.878 1.00 84.31 105 SER A CA 1
ATOM 811 C C . SER A 1 105 ? 11.300 2.117 -9.201 1.00 84.31 105 SER A C 1
ATOM 813 O O . SER A 1 105 ? 10.277 2.793 -9.083 1.00 84.31 105 SER A O 1
ATOM 815 N N . GLU A 1 106 ? 12.496 2.556 -8.806 1.00 83.00 106 GLU A N 1
ATOM 816 C CA . GLU A 1 106 ? 12.722 3.888 -8.233 1.00 83.00 106 GLU A CA 1
ATOM 817 C C . GLU A 1 106 ? 12.396 5.002 -9.240 1.00 83.00 106 GLU A C 1
ATOM 819 O O . GLU A 1 106 ? 11.689 5.947 -8.899 1.00 83.00 106 GLU A O 1
ATOM 824 N N . THR A 1 107 ? 12.786 4.840 -10.509 1.00 84.19 107 THR A N 1
ATOM 825 C CA . THR A 1 107 ? 12.463 5.790 -11.587 1.00 84.19 107 THR A CA 1
ATOM 826 C C . THR A 1 107 ? 10.956 5.911 -11.820 1.00 84.19 107 THR A C 1
ATOM 828 O O . THR A 1 107 ? 10.436 7.014 -11.997 1.00 84.19 107 THR A O 1
ATOM 831 N N . ALA A 1 108 ? 10.220 4.793 -11.793 1.00 83.50 108 ALA A N 1
ATOM 832 C CA . ALA A 1 108 ? 8.760 4.835 -11.875 1.00 83.50 108 ALA A CA 1
ATOM 833 C C . ALA A 1 108 ? 8.160 5.522 -10.638 1.00 83.50 108 ALA A C 1
ATOM 835 O O . ALA A 1 108 ? 7.253 6.342 -10.765 1.00 83.50 108 ALA A O 1
ATOM 836 N N . ALA A 1 109 ? 8.695 5.243 -9.445 1.00 84.62 109 ALA A N 1
ATOM 837 C CA . ALA A 1 109 ? 8.235 5.862 -8.207 1.00 84.62 109 ALA A CA 1
ATOM 838 C C . ALA A 1 109 ? 8.425 7.388 -8.200 1.00 84.62 109 ALA A C 1
ATOM 840 O O . ALA A 1 109 ? 7.535 8.106 -7.751 1.00 84.62 109 ALA A O 1
ATOM 841 N N . GLU A 1 110 ? 9.552 7.902 -8.695 1.00 85.50 110 GLU A N 1
ATOM 842 C CA . GLU A 1 110 ? 9.798 9.346 -8.812 1.00 85.50 110 GLU A CA 1
ATOM 843 C C . GLU A 1 110 ? 8.810 10.031 -9.760 1.00 85.50 110 GLU A C 1
ATOM 845 O O . GLU A 1 110 ? 8.223 11.052 -9.397 1.00 85.50 110 GLU A O 1
ATOM 850 N N . ARG A 1 111 ? 8.568 9.443 -10.939 1.00 85.25 111 ARG A N 1
ATOM 851 C CA . ARG A 1 111 ? 7.589 9.967 -11.905 1.00 85.25 111 ARG A CA 1
ATOM 852 C C . ARG A 1 111 ? 6.176 9.986 -11.328 1.00 85.25 111 ARG A C 1
ATOM 854 O O . ARG A 1 111 ? 5.498 11.004 -11.419 1.00 85.25 111 ARG A O 1
ATOM 861 N N . LEU A 1 112 ? 5.755 8.887 -10.700 1.00 84.88 112 LEU A N 1
ATOM 862 C CA . LEU A 1 112 ? 4.432 8.780 -10.083 1.00 84.88 112 LEU A CA 1
ATOM 863 C C . LEU A 1 112 ? 4.255 9.799 -8.953 1.00 84.88 112 LEU A C 1
ATOM 865 O O . LEU A 1 112 ? 3.224 10.454 -8.885 1.00 84.88 112 LEU A O 1
ATOM 869 N N . ARG A 1 113 ? 5.274 10.012 -8.109 1.00 85.19 113 ARG A N 1
ATOM 870 C CA . ARG A 1 113 ? 5.229 11.051 -7.063 1.00 85.19 113 ARG A CA 1
ATOM 871 C C . ARG A 1 113 ? 5.044 12.455 -7.629 1.00 85.19 113 ARG A C 1
ATOM 873 O O . ARG A 1 113 ? 4.352 13.255 -7.015 1.00 85.19 113 ARG A O 1
ATOM 880 N N . ALA A 1 114 ? 5.656 12.761 -8.772 1.00 85.00 114 ALA A N 1
ATOM 881 C CA . ALA A 1 114 ? 5.500 14.062 -9.419 1.00 85.00 114 ALA A CA 1
ATOM 882 C C . ALA A 1 114 ? 4.095 14.278 -10.014 1.00 85.00 114 ALA A C 1
ATOM 884 O O . ALA A 1 114 ? 3.733 15.417 -10.306 1.00 85.00 114 ALA A O 1
ATOM 885 N N . ALA A 1 115 ? 3.320 13.207 -10.202 1.00 82.12 115 ALA A N 1
ATOM 886 C CA . ALA A 1 115 ? 2.003 13.239 -10.827 1.00 82.12 115 ALA A CA 1
ATOM 887 C C . ALA A 1 115 ? 0.814 13.279 -9.837 1.00 82.12 115 ALA A C 1
ATOM 889 O O . ALA A 1 115 ? -0.316 13.408 -10.306 1.00 82.12 115 ALA A O 1
ATOM 890 N N . CYS A 1 116 ? 1.038 13.146 -8.520 1.00 78.12 116 CYS A N 1
ATOM 891 C CA . CYS A 1 116 ? -0.002 12.790 -7.531 1.00 78.12 116 CYS A CA 1
ATOM 892 C C . CYS A 1 116 ? -0.646 13.917 -6.683 1.00 78.12 116 CYS A C 1
ATOM 894 O O . CYS A 1 116 ? 0.039 14.905 -6.361 1.00 78.12 116 CYS A O 1
#

Foldseek 3Di:
DQPLVNPPDLAWFKCWDAQVQPRAGKDWPDHFDQQAWGWGKIWDADVNDIWIWIKTWGFDDQDVNWTKTKIWIWTADPPPPDDDPDDDDDDDGTHTRTIMMTTSDPVVNVVVNVVD